Protein AF-A0A924W0Y8-F1 (afdb_monomer_lite)

Sequence (166 aa):
MLTRTVALAACVAAAPLVALAQSALPRPVEAQALQELNAWSVSAMSRNEGALAPDLWSRSDPAFLAAAFDKLPAVYDSAATQALARRVLFTGGEAPRGEAQAAARKRFEAIGRMGAADQLAMLVAGAGSSASDPIIAQYGAQAELARGQRNAACARGRSASVGDPA

pLDDT: mean 84.99, std 18.33, range [35.34, 98.06]

Secondary structure (DSSP, 8-state):
--------------PPP-------PPPP------PPP-TTT--SS-GGGT---TTTTTTS-HHHHHHHHHT--SS-S-HHHHHHHHHHHH---SPPSS--HHHHHHHHHHHHHTT-HHHHHHHHHT-GGGGGSHHHHHHHHHHHHHTT-HHHHHHHHHHS--PPP-

Foldseek 3Di:
DDDDDDDDDDDDDDDDDDPPPPPPPPDDDPPDPPDQQALAQAALADVVRPADDQCPAQPDDLVVLLVVLVPQALDDPDPVVVVVLNNDLRHHHDHHPDDNLSSSLSSLVSCLSVVVLVSLLRSLVRRPPSVQAQSSLQSNLVSCVSVVNNVVSVVSNVSHDPDDDD

Radiu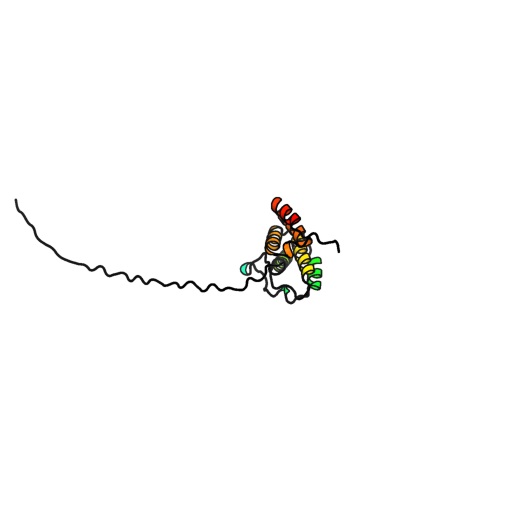s of gyration: 30.04 Å; chains: 1; bounding box: 45×106×67 Å

Structure (mmCIF, N/CA/C/O backbone):
data_AF-A0A924W0Y8-F1
#
_entry.id   AF-A0A924W0Y8-F1
#
loop_
_atom_site.group_PDB
_atom_site.id
_atom_site.type_symbol
_atom_site.label_atom_id
_atom_site.label_alt_id
_atom_site.label_comp_id
_atom_site.label_asym_id
_atom_site.label_entity_id
_atom_site.label_seq_id
_atom_site.pdbx_PDB_ins_code
_atom_site.Cartn_x
_atom_site.Cartn_y
_atom_site.Cartn_z
_atom_site.occupancy
_atom_site.B_iso_or_equiv
_atom_site.auth_seq_id
_atom_site.auth_comp_id
_atom_site.auth_asym_id
_atom_site.auth_atom_id
_atom_site.pdbx_PDB_model_num
ATOM 1 N N . MET A 1 1 ? 12.960 91.807 42.342 1.00 35.34 1 MET A N 1
ATOM 2 C CA . MET A 1 1 ? 14.152 91.837 43.216 1.00 35.34 1 MET A CA 1
ATOM 3 C C . MET A 1 1 ? 14.901 90.519 43.059 1.00 35.34 1 MET A C 1
ATOM 5 O O . MET A 1 1 ? 14.256 89.486 43.126 1.00 35.34 1 MET A O 1
ATOM 9 N N . LEU A 1 2 ? 16.223 90.609 42.861 1.00 38.62 2 LEU A N 1
ATOM 10 C CA . LEU A 1 2 ? 17.260 89.565 42.974 1.00 38.62 2 LEU A CA 1
ATOM 11 C C . LEU A 1 2 ? 17.327 88.443 41.912 1.00 38.62 2 LEU A C 1
ATOM 13 O O . LEU A 1 2 ? 16.633 87.436 41.944 1.00 38.62 2 LEU A O 1
ATOM 17 N N . THR A 1 3 ? 18.290 88.651 41.015 1.00 45.78 3 THR A N 1
ATOM 18 C CA . THR A 1 3 ? 19.027 87.717 40.150 1.00 45.78 3 THR A CA 1
ATOM 19 C C . THR A 1 3 ? 19.664 86.532 40.886 1.00 45.78 3 THR A C 1
ATOM 21 O O . THR A 1 3 ? 20.192 86.732 41.980 1.00 45.78 3 THR A O 1
ATOM 24 N N . ARG A 1 4 ? 19.805 85.375 40.212 1.00 52.00 4 ARG A N 1
ATOM 25 C CA . ARG A 1 4 ? 21.012 84.521 40.311 1.00 52.00 4 ARG A CA 1
ATOM 26 C C . ARG A 1 4 ? 21.111 83.470 39.190 1.00 52.00 4 ARG A C 1
ATOM 28 O O . ARG A 1 4 ? 20.228 82.641 39.015 1.00 52.00 4 ARG A O 1
ATOM 35 N N . THR A 1 5 ? 22.210 83.550 38.448 1.00 59.97 5 THR A N 1
ATOM 36 C CA . THR A 1 5 ? 22.764 82.601 37.464 1.00 59.97 5 THR A CA 1
ATOM 37 C C . THR A 1 5 ? 23.735 81.601 38.128 1.00 59.97 5 THR A C 1
ATOM 39 O O . THR A 1 5 ? 24.089 81.805 39.290 1.00 59.97 5 THR A O 1
ATOM 42 N N . VAL A 1 6 ? 24.256 80.644 37.320 1.00 49.75 6 VAL A N 1
ATOM 43 C CA . VAL A 1 6 ? 25.455 79.760 37.509 1.00 49.75 6 VAL A CA 1
ATOM 44 C C . VAL A 1 6 ? 25.137 78.374 38.122 1.00 49.75 6 VAL A C 1
ATOM 46 O O . VAL A 1 6 ? 24.392 78.331 39.089 1.00 49.75 6 VAL A O 1
ATOM 49 N N . ALA A 1 7 ? 25.625 77.185 37.710 1.00 47.19 7 ALA A N 1
ATOM 50 C CA . ALA A 1 7 ? 26.520 76.592 36.678 1.00 47.19 7 ALA A CA 1
ATOM 51 C C . ALA A 1 7 ? 26.206 75.058 36.639 1.00 47.19 7 ALA A C 1
ATOM 53 O O . ALA A 1 7 ? 25.744 74.532 37.645 1.00 47.19 7 ALA A O 1
ATOM 54 N N . LEU A 1 8 ? 26.224 74.343 35.500 1.00 46.34 8 LEU A N 1
ATOM 55 C CA . LEU A 1 8 ? 27.333 73.566 34.880 1.00 46.34 8 LEU A CA 1
ATOM 56 C C . LEU A 1 8 ? 27.890 72.358 35.688 1.00 46.34 8 LEU A C 1
ATOM 58 O O . LEU A 1 8 ? 28.363 72.559 36.800 1.00 46.34 8 LEU A O 1
ATOM 62 N N . ALA A 1 9 ? 27.911 71.171 35.034 1.00 46.78 9 ALA A N 1
ATOM 63 C CA . ALA A 1 9 ? 28.636 69.889 35.291 1.00 46.78 9 ALA A CA 1
ATOM 64 C C . ALA A 1 9 ? 27.673 68.672 35.384 1.00 46.78 9 ALA A C 1
ATOM 66 O O . ALA A 1 9 ? 26.616 68.796 35.981 1.00 46.78 9 ALA A O 1
ATOM 67 N N . ALA A 1 10 ? 27.915 67.459 34.871 1.00 48.75 10 ALA A N 1
ATOM 68 C CA . ALA A 1 10 ? 29.024 66.843 34.143 1.00 48.75 10 ALA A CA 1
ATOM 69 C C . ALA A 1 10 ? 28.542 65.532 33.466 1.00 48.75 10 ALA A C 1
ATOM 71 O O . ALA A 1 10 ? 27.494 64.982 33.798 1.00 48.75 10 ALA A O 1
ATOM 72 N N . CYS A 1 11 ? 29.352 65.054 32.522 1.00 47.38 11 CYS A N 1
ATOM 73 C CA . CYS A 1 11 ? 29.247 63.825 31.741 1.00 47.38 11 CYS A CA 1
ATOM 74 C C . CYS A 1 11 ? 28.973 62.546 32.555 1.00 47.38 11 CYS A C 1
ATOM 76 O O . CYS A 1 11 ? 29.666 62.275 33.533 1.00 47.38 11 CYS A O 1
ATOM 78 N N . VAL A 1 12 ? 28.097 61.676 32.037 1.00 56.88 12 VAL A N 1
ATOM 79 C CA . VAL A 1 12 ? 28.158 60.226 32.286 1.00 56.88 12 VAL A CA 1
ATOM 80 C C . VAL A 1 12 ? 28.199 59.517 30.936 1.00 56.88 12 VAL A C 1
ATOM 82 O O . VAL A 1 12 ? 27.338 59.706 30.080 1.00 56.88 12 VAL A O 1
ATOM 85 N N . ALA A 1 13 ? 29.275 58.760 30.746 1.00 48.06 13 ALA A N 1
ATOM 86 C CA . ALA A 1 13 ? 29.622 58.023 29.547 1.00 48.06 13 ALA A CA 1
ATOM 87 C C . ALA A 1 13 ? 28.592 56.926 29.234 1.00 48.06 13 ALA A C 1
ATOM 89 O O . ALA A 1 13 ? 28.357 56.034 30.048 1.00 48.06 13 ALA A O 1
ATOM 90 N N . ALA A 1 14 ? 28.020 56.959 28.031 1.00 54.03 14 ALA A N 1
ATOM 91 C CA . ALA A 1 14 ? 27.302 55.824 27.468 1.00 54.03 14 ALA A CA 1
ATOM 92 C C . ALA A 1 14 ? 28.332 54.839 26.894 1.00 54.03 14 ALA A C 1
ATOM 94 O O . ALA A 1 14 ? 28.977 55.113 25.883 1.00 54.03 14 ALA A O 1
ATOM 95 N N . ALA A 1 15 ? 28.523 53.712 27.577 1.00 57.25 15 ALA A N 1
ATOM 96 C CA . ALA A 1 15 ? 29.323 52.601 27.080 1.00 57.25 15 ALA A CA 1
ATOM 97 C C . ALA A 1 15 ? 28.690 52.018 25.797 1.00 57.25 15 ALA A C 1
ATOM 99 O O . ALA A 1 15 ? 27.466 51.858 25.751 1.00 57.25 15 ALA A O 1
ATOM 100 N N . PRO A 1 16 ? 29.474 51.668 24.762 1.00 53.81 16 PRO A N 1
ATOM 101 C CA . PRO A 1 16 ? 28.941 50.965 23.605 1.00 53.81 16 PRO A CA 1
ATOM 102 C C . PRO A 1 16 ? 28.572 49.531 24.001 1.00 53.81 16 PRO A C 1
ATOM 104 O O . PRO A 1 16 ? 29.417 48.742 24.426 1.00 53.81 16 PRO A O 1
ATOM 107 N N . LEU A 1 17 ? 27.288 49.200 23.857 1.00 54.34 17 LEU A N 1
ATOM 108 C CA . LEU A 1 17 ? 26.788 47.833 23.919 1.00 54.34 17 LEU A CA 1
ATOM 109 C C . LEU A 1 17 ? 27.487 46.999 22.840 1.00 54.34 17 LEU A C 1
ATOM 111 O O . LEU A 1 17 ? 27.440 47.309 21.651 1.00 54.34 17 LEU A O 1
ATOM 115 N N . VAL A 1 18 ? 28.144 45.937 23.288 1.00 54.41 18 VAL A N 1
ATOM 116 C CA . VAL A 1 18 ? 28.813 44.939 22.460 1.00 54.41 18 VAL A CA 1
ATOM 117 C C . VAL A 1 18 ? 27.761 44.215 21.612 1.00 54.41 18 VAL A C 1
ATOM 119 O O . VAL A 1 18 ? 27.038 43.352 22.103 1.00 54.41 18 VAL A O 1
ATOM 122 N N . ALA A 1 19 ? 27.674 44.559 20.329 1.00 51.97 19 ALA A N 1
ATOM 123 C CA . ALA A 1 19 ? 26.925 43.793 19.341 1.00 51.97 19 ALA A CA 1
ATOM 124 C C . ALA A 1 19 ? 27.808 42.643 18.829 1.00 51.97 19 ALA A C 1
ATOM 126 O O . ALA A 1 19 ? 28.546 42.788 17.856 1.00 51.97 19 ALA A O 1
ATOM 127 N N . LEU A 1 20 ? 27.752 41.490 19.500 1.00 53.75 20 LEU A N 1
ATOM 128 C CA . LEU A 1 20 ? 28.251 40.234 18.938 1.00 53.75 20 LEU A CA 1
ATOM 129 C C . LEU A 1 20 ? 27.308 39.819 17.804 1.00 53.75 20 LEU A C 1
ATOM 131 O O . LEU A 1 20 ? 26.308 39.139 18.026 1.00 53.75 20 LEU A O 1
ATOM 135 N N . ALA A 1 21 ? 27.619 40.256 16.585 1.00 52.16 21 ALA A N 1
ATOM 136 C CA . ALA A 1 21 ? 27.032 39.705 15.376 1.00 52.16 21 ALA A CA 1
ATOM 137 C C . ALA A 1 21 ? 27.407 38.217 15.307 1.00 52.16 21 ALA A C 1
ATOM 139 O O . ALA A 1 21 ? 28.533 37.852 14.973 1.00 52.16 21 ALA A O 1
ATOM 140 N N . GLN A 1 22 ? 26.473 37.348 15.691 1.00 59.50 22 GLN A N 1
ATOM 141 C CA . GLN A 1 22 ? 26.603 35.915 15.481 1.00 59.50 22 GLN A CA 1
ATOM 142 C C . GLN A 1 22 ? 26.499 35.662 13.978 1.00 59.50 22 GLN A C 1
ATOM 144 O O . GLN A 1 22 ? 25.407 35.633 13.412 1.00 59.50 22 GLN A O 1
ATOM 149 N N . SER A 1 23 ? 27.650 35.510 13.329 1.00 54.88 23 SER A N 1
ATOM 150 C CA . SER A 1 23 ? 27.777 35.014 11.962 1.00 54.88 23 SER A CA 1
ATOM 151 C C . SER A 1 23 ? 27.251 33.579 11.902 1.00 54.88 23 SER A C 1
ATOM 153 O O . SER A 1 23 ? 28.014 32.617 11.975 1.00 54.88 23 SER A O 1
ATOM 155 N N . ALA A 1 24 ? 25.931 33.418 11.815 1.00 61.19 24 ALA A N 1
ATOM 156 C CA . ALA A 1 24 ? 25.300 32.153 11.488 1.00 61.19 24 ALA A CA 1
ATOM 157 C C . ALA A 1 24 ? 25.629 31.845 10.023 1.00 61.19 24 ALA A C 1
ATOM 159 O O . ALA A 1 24 ? 24.897 32.228 9.112 1.00 61.19 24 ALA A O 1
ATOM 160 N N . LEU A 1 25 ? 26.780 31.207 9.796 1.00 62.41 25 LEU A N 1
ATOM 161 C CA . LEU A 1 25 ? 27.107 30.634 8.498 1.00 62.41 25 LEU A CA 1
ATOM 162 C C . LEU A 1 25 ? 25.928 29.740 8.076 1.00 62.41 25 LEU A C 1
ATOM 164 O O . LEU A 1 25 ? 25.467 28.936 8.898 1.00 62.41 25 LEU A O 1
ATOM 168 N N . PRO A 1 26 ? 25.397 29.889 6.848 1.00 63.47 26 PRO A N 1
ATOM 169 C CA . PRO A 1 26 ? 24.319 29.038 6.376 1.00 63.47 26 PRO A CA 1
ATOM 170 C C . PRO A 1 26 ? 24.771 27.586 6.505 1.00 63.47 26 PRO A C 1
ATOM 172 O O . PRO A 1 26 ? 25.851 27.218 6.037 1.00 63.47 26 PRO A O 1
ATOM 175 N N . ARG A 1 27 ? 23.969 26.777 7.208 1.00 68.06 27 ARG A N 1
ATOM 176 C CA . ARG A 1 27 ? 24.237 25.344 7.338 1.00 68.06 27 ARG A CA 1
ATOM 177 C C . ARG A 1 27 ? 24.398 24.772 5.925 1.00 68.06 27 ARG A C 1
ATOM 179 O O . ARG A 1 27 ? 23.588 25.126 5.062 1.00 68.06 27 ARG A O 1
ATOM 186 N N . PRO A 1 28 ? 25.421 23.940 5.672 1.00 64.31 28 PRO A N 1
ATOM 187 C CA . PRO A 1 28 ? 25.602 23.332 4.365 1.00 64.31 28 PRO A CA 1
ATOM 188 C C . PRO A 1 28 ? 24.316 22.598 3.981 1.00 64.31 28 PRO A C 1
ATOM 190 O O . PRO A 1 28 ? 23.765 21.835 4.775 1.00 64.31 28 PRO A O 1
ATOM 193 N N . VAL A 1 29 ? 23.807 22.884 2.784 1.00 65.50 29 VAL A N 1
ATOM 194 C CA . VAL A 1 29 ? 22.685 22.144 2.209 1.00 65.50 29 VAL A CA 1
ATOM 195 C C . VAL A 1 29 ? 23.217 20.755 1.879 1.00 65.50 29 VAL A C 1
ATOM 197 O O . VAL A 1 29 ? 23.995 20.599 0.938 1.00 65.50 29 VAL A O 1
ATOM 200 N N . GLU A 1 30 ? 22.848 19.754 2.678 1.00 53.16 30 GLU A N 1
ATOM 201 C CA . GLU A 1 30 ? 23.112 18.361 2.333 1.00 53.16 30 GLU A CA 1
ATOM 202 C C . GLU A 1 30 ? 22.270 18.001 1.108 1.00 53.16 30 GLU A C 1
ATOM 204 O O . GLU A 1 30 ? 21.047 17.882 1.170 1.00 53.16 30 GLU A O 1
ATOM 209 N N . ALA A 1 31 ? 22.933 17.865 -0.037 1.00 57.12 31 ALA A N 1
ATOM 210 C CA . ALA A 1 31 ? 22.334 17.298 -1.229 1.00 57.12 31 ALA A CA 1
ATOM 211 C C . ALA A 1 31 ? 22.366 15.767 -1.102 1.00 57.12 31 ALA A C 1
ATOM 213 O O . ALA A 1 31 ? 23.248 15.110 -1.653 1.00 57.12 31 ALA A O 1
ATOM 214 N N . GLN A 1 32 ? 21.422 15.181 -0.358 1.00 52.38 32 GLN A N 1
ATOM 215 C CA . GLN A 1 32 ? 21.110 13.767 -0.569 1.00 52.38 32 GLN A CA 1
ATOM 216 C C . GLN A 1 32 ? 20.510 13.619 -1.970 1.00 52.38 32 GLN A C 1
ATOM 218 O O . GLN A 1 32 ? 19.606 14.365 -2.352 1.00 52.38 32 GLN A O 1
ATOM 223 N N . ALA A 1 33 ? 21.013 12.649 -2.736 1.00 56.06 33 ALA A N 1
ATOM 224 C CA . ALA A 1 33 ? 20.398 12.259 -3.996 1.00 56.06 33 ALA A CA 1
ATOM 225 C C . ALA A 1 33 ? 18.911 11.966 -3.743 1.00 56.06 33 ALA A C 1
ATOM 227 O O . ALA A 1 33 ? 18.585 11.150 -2.878 1.00 56.06 33 ALA A O 1
ATOM 228 N N . LEU A 1 34 ? 18.015 12.661 -4.455 1.00 60.28 34 LEU A N 1
ATOM 229 C CA . LEU A 1 34 ? 16.584 12.386 -4.369 1.00 60.28 34 LEU A CA 1
ATOM 230 C C . LEU A 1 34 ? 16.367 10.938 -4.801 1.00 60.28 34 LEU A C 1
ATOM 232 O O . LEU A 1 34 ? 16.557 10.595 -5.967 1.00 60.28 34 LEU A O 1
ATOM 236 N N . GLN A 1 35 ? 15.989 10.091 -3.850 1.00 65.38 35 GLN A N 1
ATOM 237 C CA . GLN A 1 35 ? 15.595 8.732 -4.156 1.00 65.38 35 GLN A CA 1
ATOM 238 C C . GLN A 1 35 ? 14.353 8.787 -5.043 1.00 65.38 35 GLN A C 1
ATOM 240 O O . GLN A 1 35 ? 13.398 9.503 -4.735 1.00 65.38 35 GLN A O 1
ATOM 245 N N . GLU A 1 36 ? 14.394 8.073 -6.165 1.00 73.56 36 GLU A N 1
ATOM 246 C CA . GLU A 1 36 ? 13.312 8.107 -7.138 1.00 73.56 36 GLU A CA 1
ATOM 247 C C . GLU A 1 36 ? 11.999 7.668 -6.475 1.00 73.56 36 GLU A C 1
ATOM 249 O O . GLU A 1 36 ? 11.898 6.606 -5.844 1.00 73.56 36 GLU A O 1
ATOM 254 N N . LEU A 1 37 ? 10.992 8.532 -6.582 1.00 87.19 37 LEU A N 1
ATOM 255 C CA . LEU A 1 37 ? 9.649 8.262 -6.096 1.00 87.19 37 LEU A CA 1
ATOM 256 C C . LEU A 1 37 ? 8.996 7.215 -7.003 1.00 87.19 37 LEU A C 1
ATOM 258 O O . LEU A 1 37 ? 8.836 7.430 -8.202 1.00 87.19 37 LEU A O 1
ATOM 262 N N . ASN A 1 38 ? 8.637 6.075 -6.423 1.00 91.69 38 ASN A N 1
ATOM 263 C CA . ASN A 1 38 ? 8.020 4.945 -7.104 1.00 91.69 38 ASN A CA 1
ATOM 264 C C . ASN A 1 38 ? 7.003 4.256 -6.181 1.00 91.69 38 ASN A C 1
ATOM 266 O O . ASN A 1 38 ? 6.857 4.617 -5.011 1.00 91.69 38 ASN A O 1
ATOM 270 N N . ALA A 1 39 ? 6.315 3.233 -6.692 1.00 94.75 39 ALA A N 1
ATOM 271 C CA . ALA A 1 39 ? 5.293 2.485 -5.955 1.00 94.75 39 ALA A CA 1
ATOM 272 C C . ALA A 1 39 ? 5.765 1.822 -4.640 1.00 94.75 39 ALA A C 1
ATOM 274 O O . ALA A 1 39 ? 4.928 1.414 -3.833 1.00 94.75 39 ALA A O 1
ATOM 275 N N . TRP A 1 40 ? 7.072 1.704 -4.397 1.00 96.06 40 TRP A N 1
ATOM 276 C CA . TRP A 1 40 ? 7.645 1.161 -3.162 1.00 96.06 40 TRP A CA 1
ATOM 277 C C . TRP A 1 40 ? 8.199 2.238 -2.243 1.00 96.06 40 TRP A C 1
ATOM 279 O O . TRP A 1 40 ? 7.941 2.175 -1.043 1.00 96.06 40 TRP A O 1
ATOM 289 N N . SER A 1 41 ? 8.903 3.234 -2.786 1.00 93.94 41 SER A N 1
ATOM 290 C CA . SER A 1 41 ? 9.523 4.296 -1.986 1.00 93.94 41 SER A CA 1
ATOM 291 C C . SER A 1 41 ? 8.500 5.259 -1.382 1.00 93.94 41 SER A C 1
ATOM 293 O O . SER A 1 41 ? 8.758 5.833 -0.322 1.00 93.94 41 SER A O 1
ATOM 295 N N . VAL A 1 42 ? 7.313 5.391 -1.987 1.00 94.81 42 VAL A N 1
ATOM 296 C CA . VAL A 1 42 ? 6.240 6.223 -1.437 1.00 94.81 42 VAL A CA 1
ATOM 297 C C . VAL A 1 42 ? 5.676 5.650 -0.127 1.00 94.81 42 VAL A C 1
ATOM 299 O O . VAL A 1 42 ? 5.398 4.452 0.007 1.00 94.81 42 VAL A O 1
ATOM 302 N N . SER A 1 43 ? 5.483 6.538 0.848 1.00 95.06 43 SER A N 1
ATOM 303 C CA . SER A 1 43 ? 4.929 6.228 2.165 1.00 95.06 43 SER A CA 1
ATOM 304 C C . SER A 1 43 ? 3.728 7.125 2.451 1.00 95.06 43 SER A C 1
ATOM 306 O O . SER A 1 43 ? 3.792 8.331 2.225 1.00 95.06 43 SER A O 1
ATOM 308 N N . ALA A 1 44 ? 2.650 6.552 2.984 1.00 95.69 44 ALA A N 1
ATOM 309 C CA . ALA A 1 44 ? 1.494 7.302 3.496 1.00 95.69 44 ALA A CA 1
ATOM 310 C C . ALA A 1 44 ? 1.556 7.483 5.021 1.00 95.69 44 ALA A C 1
ATOM 312 O O . ALA A 1 44 ? 0.567 7.860 5.646 1.00 95.69 44 ALA A O 1
ATOM 313 N N . MET A 1 45 ? 2.705 7.156 5.612 1.00 94.69 45 MET A N 1
ATOM 314 C CA . MET A 1 45 ? 2.979 7.237 7.038 1.00 94.69 45 MET A CA 1
ATOM 315 C C . MET A 1 45 ? 4.439 7.639 7.251 1.00 94.69 45 MET A C 1
ATOM 317 O O . MET A 1 45 ? 5.335 7.135 6.565 1.00 94.69 45 MET A O 1
ATOM 321 N N . SER A 1 46 ? 4.706 8.516 8.208 1.00 92.00 46 SER A N 1
ATOM 322 C CA . SER A 1 46 ? 6.068 8.886 8.598 1.00 92.00 46 SER A CA 1
ATOM 323 C C . SER A 1 46 ? 6.624 7.978 9.704 1.00 92.00 46 SER A C 1
ATOM 325 O O . SER A 1 46 ? 5.924 7.178 10.328 1.00 92.00 46 SER A O 1
ATOM 327 N N . ARG A 1 47 ? 7.934 8.067 9.974 1.00 89.62 47 ARG A N 1
ATOM 328 C CA . ARG A 1 47 ? 8.596 7.205 10.976 1.00 89.62 47 ARG A CA 1
ATOM 329 C C . ARG A 1 47 ? 8.094 7.451 12.402 1.00 89.62 47 ARG A C 1
ATOM 331 O O . ARG A 1 47 ? 7.979 6.498 13.165 1.00 89.62 47 ARG A O 1
ATOM 338 N N . ASN A 1 48 ? 7.751 8.692 12.745 1.00 92.56 48 ASN A N 1
ATOM 339 C CA . ASN A 1 48 ? 7.125 9.048 14.027 1.00 92.56 48 ASN A CA 1
ATOM 340 C C . ASN A 1 48 ? 5.675 8.541 14.155 1.00 92.56 48 ASN A C 1
ATOM 342 O O . ASN A 1 48 ? 5.211 8.340 15.269 1.00 92.56 48 ASN A O 1
ATOM 346 N N . GLU A 1 49 ? 4.985 8.287 13.042 1.00 92.00 49 GLU A N 1
ATOM 347 C CA . GLU A 1 49 ? 3.643 7.685 13.013 1.00 92.00 49 GLU A CA 1
ATOM 348 C C . GLU A 1 49 ? 3.685 6.148 13.026 1.00 92.00 49 GLU A C 1
ATOM 350 O O . GLU A 1 49 ? 2.652 5.487 13.117 1.00 92.00 49 GLU A O 1
ATOM 355 N N . GLY A 1 50 ? 4.888 5.568 12.970 1.00 94.00 50 GLY A N 1
ATOM 356 C CA . GLY A 1 50 ? 5.109 4.133 13.068 1.00 94.00 50 GLY A CA 1
ATOM 357 C C . GLY A 1 50 ? 5.534 3.456 11.771 1.00 94.00 50 GLY A C 1
ATOM 358 O O . GLY A 1 50 ? 5.610 2.229 11.770 1.00 94.00 50 GLY A O 1
ATOM 359 N N . ALA A 1 51 ? 5.865 4.175 10.695 1.00 95.50 51 ALA A N 1
ATOM 360 C CA . ALA A 1 51 ? 6.385 3.523 9.491 1.00 95.50 51 ALA A CA 1
ATOM 361 C C . ALA A 1 51 ? 7.591 2.614 9.819 1.00 95.50 51 ALA A C 1
ATOM 363 O O . ALA A 1 51 ? 8.442 2.939 10.662 1.00 95.50 51 ALA A O 1
ATOM 364 N N . LEU A 1 52 ? 7.612 1.433 9.198 1.00 95.94 52 LEU A N 1
ATOM 365 C CA . LEU A 1 52 ? 8.619 0.399 9.443 1.00 95.94 52 LEU A CA 1
ATOM 366 C C . LEU A 1 52 ? 9.979 0.795 8.837 1.00 95.94 52 LEU A C 1
ATOM 368 O O . LEU A 1 52 ? 10.162 1.894 8.311 1.00 95.94 52 LEU A O 1
ATOM 372 N N . ALA A 1 53 ? 10.976 -0.073 9.002 1.00 94.25 53 ALA A N 1
ATOM 373 C CA . ALA A 1 53 ? 12.319 0.171 8.489 1.00 94.25 53 ALA A CA 1
ATOM 374 C C . ALA A 1 53 ? 12.321 0.278 6.946 1.00 94.25 53 ALA A C 1
ATOM 376 O O . ALA A 1 53 ? 11.528 -0.399 6.291 1.00 94.25 53 ALA A O 1
ATOM 377 N N . PRO A 1 54 ? 13.201 1.108 6.354 1.00 91.25 54 PRO A N 1
ATOM 378 C CA . PRO A 1 54 ? 13.217 1.344 4.909 1.00 91.25 54 PRO A CA 1
ATOM 379 C C . PRO A 1 54 ? 13.632 0.106 4.103 1.00 91.25 54 PRO A C 1
ATOM 381 O O . PRO A 1 54 ? 13.339 0.037 2.916 1.00 91.25 54 PRO A O 1
ATOM 384 N N . ASP A 1 55 ? 14.274 -0.880 4.733 1.00 93.56 55 ASP A N 1
ATOM 385 C CA . ASP A 1 55 ? 14.680 -2.152 4.129 1.00 93.56 55 ASP A CA 1
ATOM 386 C C . ASP A 1 55 ? 13.628 -3.268 4.284 1.00 93.56 55 ASP A C 1
ATOM 388 O O . ASP A 1 55 ? 13.915 -4.432 4.003 1.00 93.56 55 ASP A O 1
ATOM 392 N N . LEU A 1 56 ? 12.402 -2.928 4.712 1.00 94.06 56 LEU A N 1
ATOM 393 C CA . LEU A 1 56 ? 11.288 -3.873 4.864 1.00 94.06 56 LEU A CA 1
ATOM 394 C C . LEU A 1 56 ? 11.062 -4.706 3.594 1.00 94.06 56 LEU A C 1
ATOM 396 O O . LEU A 1 56 ? 10.914 -5.927 3.665 1.00 94.06 56 LEU A O 1
ATOM 400 N N . TRP A 1 57 ? 11.013 -4.047 2.435 1.00 95.56 57 TRP A N 1
ATOM 401 C CA . TRP A 1 57 ? 10.641 -4.704 1.184 1.00 95.56 57 TRP A CA 1
ATOM 402 C C . TRP A 1 57 ? 11.842 -5.304 0.449 1.00 95.56 57 TRP A C 1
ATOM 404 O O . TRP A 1 57 ? 11.697 -6.357 -0.168 1.00 95.56 57 TRP A O 1
ATOM 414 N N . SER A 1 58 ? 13.039 -4.716 0.567 1.00 94.75 58 SER A N 1
ATOM 415 C CA . SER A 1 58 ? 14.219 -5.111 -0.222 1.00 94.75 58 SER A CA 1
ATOM 416 C C . SER A 1 58 ? 14.781 -6.499 0.094 1.00 94.75 58 SER A C 1
ATOM 418 O O . SER A 1 58 ? 15.565 -7.053 -0.682 1.00 94.75 58 SER A O 1
ATOM 420 N N . ARG A 1 59 ? 14.351 -7.109 1.203 1.00 90.12 59 ARG A N 1
ATOM 421 C CA . ARG A 1 59 ? 14.701 -8.489 1.582 1.00 90.12 59 ARG A CA 1
ATOM 422 C C . ARG A 1 59 ? 13.619 -9.521 1.258 1.00 90.12 59 ARG A C 1
ATOM 424 O O . ARG A 1 59 ? 13.759 -10.675 1.651 1.00 90.12 59 ARG A O 1
ATOM 431 N N . SER A 1 60 ? 12.553 -9.114 0.579 1.00 94.12 60 SER A N 1
ATOM 432 C CA . SER A 1 60 ? 11.420 -9.979 0.255 1.00 94.12 60 SER A CA 1
ATOM 433 C C . SER A 1 60 ? 11.438 -10.407 -1.210 1.00 94.12 60 SER A C 1
ATOM 435 O O . SER A 1 60 ? 11.894 -9.666 -2.079 1.00 94.12 60 SER A O 1
ATOM 437 N N . ASP A 1 61 ? 10.899 -11.595 -1.479 1.00 95.75 61 ASP A N 1
ATOM 438 C CA . ASP A 1 61 ? 10.631 -12.065 -2.837 1.00 95.75 61 ASP A CA 1
ATOM 439 C C . ASP A 1 61 ? 9.361 -11.386 -3.402 1.00 95.75 61 ASP A C 1
ATOM 441 O O . ASP A 1 61 ? 8.314 -11.414 -2.740 1.00 95.75 61 ASP A O 1
ATOM 445 N N . PRO A 1 62 ? 9.407 -10.779 -4.605 1.00 97.06 62 PRO A N 1
ATOM 446 C CA . PRO A 1 62 ? 8.242 -10.127 -5.196 1.00 97.06 62 PRO A CA 1
ATOM 447 C C . PRO A 1 62 ? 7.039 -11.057 -5.398 1.00 97.06 62 PRO A C 1
ATOM 449 O O . PRO A 1 62 ? 5.905 -10.648 -5.143 1.00 97.06 62 PRO A O 1
ATOM 452 N N . ALA A 1 63 ? 7.247 -12.305 -5.830 1.00 96.88 63 ALA A N 1
ATOM 453 C CA . ALA A 1 63 ? 6.141 -13.226 -6.090 1.00 96.88 63 ALA A CA 1
ATOM 454 C C . ALA A 1 63 ? 5.424 -13.614 -4.787 1.00 96.88 63 ALA A C 1
ATOM 456 O O . ALA A 1 63 ? 4.191 -13.615 -4.726 1.00 96.88 63 ALA A O 1
ATOM 457 N N . PHE A 1 64 ? 6.188 -13.847 -3.719 1.00 96.75 64 PHE A N 1
ATOM 458 C CA . PHE A 1 64 ? 5.650 -14.052 -2.380 1.00 96.75 64 PHE A CA 1
ATOM 459 C C . PHE A 1 64 ? 4.852 -12.841 -1.887 1.00 96.75 64 PHE A C 1
ATOM 461 O O . PHE A 1 64 ? 3.742 -13.011 -1.383 1.00 96.75 64 PHE A O 1
ATOM 468 N N . LEU A 1 65 ? 5.370 -11.618 -2.058 1.00 97.56 65 LEU A N 1
ATOM 469 C CA . LEU A 1 65 ? 4.649 -10.403 -1.662 1.00 97.56 65 LEU A CA 1
ATOM 470 C C . LEU A 1 65 ? 3.323 -10.253 -2.410 1.00 97.56 65 LEU A C 1
ATOM 472 O O . LEU A 1 65 ? 2.305 -9.968 -1.783 1.00 97.56 65 LEU A O 1
ATOM 476 N N . ALA A 1 66 ? 3.313 -10.482 -3.725 1.00 97.69 66 ALA A N 1
ATOM 477 C CA . ALA A 1 66 ? 2.089 -10.440 -4.520 1.00 97.69 66 ALA A CA 1
ATOM 478 C C . ALA A 1 66 ? 1.039 -11.431 -3.984 1.00 97.69 66 ALA A C 1
ATOM 480 O O . ALA A 1 66 ? -0.100 -11.041 -3.720 1.00 97.69 66 ALA A O 1
ATOM 481 N N . ALA A 1 67 ? 1.447 -12.681 -3.735 1.00 97.75 67 ALA A N 1
ATOM 482 C CA . ALA A 1 67 ? 0.574 -13.708 -3.173 1.00 97.75 67 ALA A CA 1
ATOM 483 C C . ALA A 1 67 ? 0.082 -13.354 -1.759 1.00 97.75 67 ALA A C 1
ATOM 485 O O . ALA A 1 67 ? -1.086 -13.571 -1.435 1.00 97.75 67 ALA A O 1
ATOM 486 N N . ALA A 1 68 ? 0.947 -12.787 -0.915 1.00 97.06 68 ALA A N 1
ATOM 487 C CA . ALA A 1 68 ? 0.591 -12.368 0.436 1.00 97.06 68 ALA A CA 1
ATOM 488 C C . ALA A 1 68 ? -0.438 -11.229 0.422 1.00 97.06 68 ALA A C 1
ATOM 490 O O . ALA A 1 68 ? -1.440 -11.299 1.136 1.00 97.06 68 ALA A O 1
ATOM 491 N N . PHE A 1 69 ? -0.236 -10.210 -0.417 1.00 97.62 69 PHE A N 1
ATOM 492 C CA . PHE A 1 69 ? -1.176 -9.099 -0.567 1.00 97.62 69 PHE A CA 1
ATOM 493 C C . PHE A 1 69 ? -2.532 -9.555 -1.109 1.00 97.62 69 PHE A C 1
ATOM 495 O O . PHE A 1 69 ? -3.564 -9.079 -0.637 1.00 97.62 69 PHE A O 1
ATOM 502 N N . ASP A 1 70 ? -2.561 -10.535 -2.013 1.00 96.62 70 ASP A N 1
ATOM 503 C CA . ASP A 1 70 ? -3.815 -11.116 -2.497 1.00 96.62 70 ASP A CA 1
ATOM 504 C C . ASP A 1 70 ? -4.647 -11.764 -1.389 1.00 96.62 70 ASP A C 1
ATOM 506 O O . ASP A 1 70 ? -5.876 -11.701 -1.435 1.00 96.62 70 ASP A O 1
ATOM 510 N N . LYS A 1 71 ? -4.001 -12.329 -0.366 1.00 96.56 71 LYS A N 1
ATOM 511 C CA . LYS A 1 71 ? -4.675 -12.962 0.777 1.00 96.56 71 LYS A CA 1
ATOM 512 C C . LYS A 1 71 ? -5.124 -11.981 1.857 1.00 96.56 71 LYS A C 1
ATOM 514 O O . LYS A 1 71 ? -5.831 -12.399 2.773 1.00 96.56 71 LYS A O 1
ATOM 519 N N . LEU A 1 72 ? -4.746 -10.703 1.777 1.00 96.81 72 LEU A N 1
ATOM 520 C CA . LEU A 1 72 ? -5.191 -9.714 2.754 1.00 96.81 72 LEU A CA 1
ATOM 521 C C . LEU A 1 72 ? -6.695 -9.444 2.600 1.00 96.81 72 LEU A C 1
ATOM 523 O O . LEU A 1 72 ? -7.147 -9.135 1.487 1.00 96.81 72 LEU A O 1
ATOM 527 N N . PRO A 1 73 ? -7.471 -9.537 3.696 1.00 96.12 73 PRO A N 1
ATOM 528 C CA . PRO A 1 73 ? -8.901 -9.294 3.648 1.00 96.12 73 PRO A CA 1
ATOM 529 C C . PRO A 1 73 ? -9.197 -7.800 3.472 1.00 96.12 73 PRO A C 1
ATOM 531 O O . PRO A 1 73 ? -8.411 -6.936 3.857 1.00 96.12 73 PRO A O 1
ATOM 534 N N . ALA A 1 74 ? -10.367 -7.493 2.913 1.00 95.38 74 ALA A N 1
ATOM 535 C CA . ALA A 1 74 ? -10.867 -6.120 2.827 1.00 95.38 74 ALA A CA 1
ATOM 536 C C . ALA A 1 74 ? -11.314 -5.580 4.199 1.00 95.38 74 ALA A C 1
ATOM 538 O O . ALA A 1 74 ? -11.150 -4.398 4.493 1.00 95.38 74 ALA A O 1
ATOM 539 N N . VAL A 1 75 ? -11.860 -6.459 5.046 1.00 95.94 75 VAL A N 1
ATOM 540 C CA . VAL A 1 75 ? -12.365 -6.150 6.388 1.00 95.94 75 VAL A CA 1
ATOM 541 C C . VAL A 1 75 ? -11.655 -7.049 7.393 1.00 95.94 75 VAL A C 1
ATOM 543 O O . VAL A 1 75 ? -11.494 -8.243 7.155 1.00 95.94 75 VAL A O 1
ATOM 546 N N . TYR A 1 76 ? -11.214 -6.468 8.504 1.00 95.56 76 TYR A N 1
ATOM 547 C CA . TYR A 1 76 ? -10.493 -7.170 9.559 1.00 95.56 76 TYR A CA 1
ATOM 548 C C . TYR A 1 76 ? -11.363 -7.259 10.810 1.00 95.56 76 TYR A C 1
ATOM 550 O O . TYR A 1 76 ? -11.863 -6.238 11.275 1.00 95.56 76 TYR A O 1
ATOM 558 N N . ASP A 1 77 ? -11.459 -8.449 11.401 1.00 95.81 77 ASP A N 1
ATOM 559 C CA . ASP A 1 77 ? -12.220 -8.660 12.643 1.00 95.81 77 ASP A CA 1
ATOM 560 C C . ASP A 1 77 ? -11.490 -8.124 13.886 1.00 95.81 77 ASP A C 1
ATOM 562 O O . ASP A 1 77 ? -12.094 -7.849 14.920 1.00 95.81 77 ASP A O 1
ATOM 566 N N . SER A 1 78 ? -10.167 -7.965 13.791 1.00 97.12 78 SER A N 1
ATOM 567 C CA . SER A 1 78 ? -9.309 -7.470 14.868 1.00 97.12 78 SER A CA 1
ATOM 568 C C . SER A 1 78 ? -8.735 -6.101 14.522 1.00 97.12 78 SER A C 1
ATOM 570 O O . SER A 1 78 ? -7.997 -5.951 13.543 1.00 97.12 78 SER A O 1
ATOM 572 N N . ALA A 1 79 ? -8.991 -5.117 15.388 1.00 96.19 79 ALA A N 1
ATOM 573 C CA . ALA A 1 79 ? -8.428 -3.773 15.271 1.00 96.19 79 ALA A CA 1
ATOM 574 C C . ALA A 1 79 ? -6.888 -3.779 15.304 1.00 96.19 79 ALA A C 1
ATOM 576 O O . ALA A 1 79 ? -6.247 -3.013 14.586 1.00 96.19 79 ALA A O 1
ATOM 577 N N . ALA A 1 80 ? -6.280 -4.678 16.087 1.00 97.00 80 ALA A N 1
ATOM 578 C CA . ALA A 1 80 ? -4.826 -4.821 16.142 1.00 97.00 80 ALA A CA 1
ATOM 579 C C . ALA A 1 80 ? -4.261 -5.346 14.812 1.00 97.00 80 ALA A C 1
ATOM 581 O O . ALA A 1 80 ? -3.257 -4.833 14.314 1.00 97.00 80 ALA A O 1
ATOM 582 N N . THR A 1 81 ? -4.935 -6.321 14.195 1.00 96.75 81 THR A N 1
ATOM 583 C CA . THR A 1 81 ? -4.536 -6.858 12.888 1.00 96.75 81 THR A CA 1
ATOM 584 C C . THR A 1 81 ? -4.707 -5.813 11.790 1.00 96.75 81 THR A C 1
ATOM 586 O O . THR A 1 81 ? -3.816 -5.652 10.958 1.00 96.75 81 THR A O 1
ATOM 589 N N . GLN A 1 82 ? -5.799 -5.042 11.818 1.00 96.56 82 GLN A N 1
ATOM 590 C CA . GLN A 1 82 ? -6.003 -3.930 10.891 1.00 96.56 82 GLN A CA 1
ATOM 591 C C . GLN A 1 82 ? -4.909 -2.864 11.038 1.00 96.56 82 GLN A C 1
ATOM 593 O O . GLN A 1 82 ? -4.371 -2.383 10.040 1.00 96.56 82 GLN A O 1
ATOM 598 N N . ALA A 1 83 ? -4.553 -2.500 12.273 1.00 96.06 83 ALA A N 1
ATOM 599 C CA . ALA A 1 83 ? -3.493 -1.535 12.540 1.00 96.06 83 ALA A CA 1
ATOM 600 C C . ALA A 1 83 ? -2.139 -2.022 12.002 1.00 96.06 83 ALA A C 1
ATOM 602 O O . ALA A 1 83 ? -1.419 -1.250 11.367 1.00 96.06 83 ALA A O 1
ATOM 603 N N . LEU A 1 84 ? -1.819 -3.307 12.185 1.00 96.25 84 LEU A N 1
ATOM 604 C CA . LEU A 1 84 ? -0.611 -3.912 11.628 1.00 96.25 84 LEU A CA 1
ATOM 605 C C . LEU A 1 84 ? -0.626 -3.908 10.094 1.00 96.25 84 LEU A C 1
ATOM 607 O O . LEU A 1 84 ? 0.353 -3.485 9.483 1.00 96.25 84 LEU A O 1
ATOM 611 N N . ALA A 1 85 ? -1.733 -4.323 9.473 1.00 96.94 85 ALA A N 1
ATOM 612 C CA . ALA A 1 85 ? -1.871 -4.336 8.019 1.00 96.94 85 ALA A CA 1
ATOM 613 C C . ALA A 1 85 ? -1.684 -2.936 7.422 1.00 96.94 85 ALA A C 1
ATOM 615 O O . ALA A 1 85 ? -0.908 -2.764 6.485 1.00 96.94 85 ALA A O 1
ATOM 616 N N .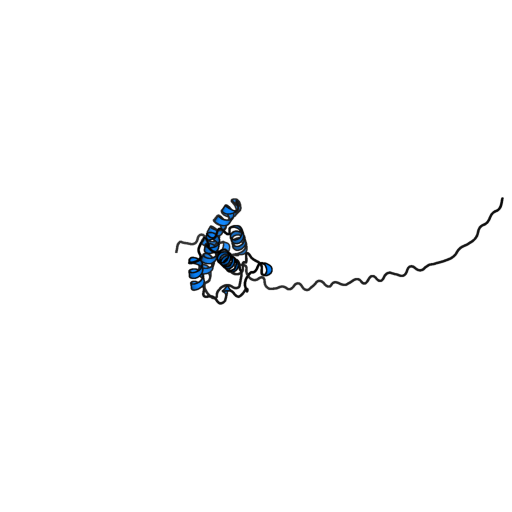 ARG A 1 86 ? -2.312 -1.916 8.019 1.00 96.62 86 ARG A N 1
ATOM 617 C CA . ARG A 1 86 ? -2.135 -0.510 7.628 1.00 96.62 86 ARG A CA 1
ATOM 618 C C . ARG A 1 86 ? -0.689 -0.054 7.787 1.00 96.62 86 ARG A C 1
ATOM 620 O O . ARG A 1 86 ? -0.137 0.541 6.869 1.00 96.62 86 ARG A O 1
ATOM 627 N N . ARG A 1 87 ? -0.058 -0.355 8.924 1.00 96.94 87 ARG A N 1
ATOM 628 C CA . ARG A 1 87 ? 1.338 0.010 9.197 1.00 96.94 87 ARG A CA 1
ATOM 629 C C . ARG A 1 87 ? 2.292 -0.584 8.159 1.00 96.94 87 ARG A C 1
ATOM 631 O O . ARG A 1 87 ? 3.167 0.120 7.666 1.00 96.94 87 ARG A O 1
ATOM 638 N N . VAL A 1 88 ? 2.101 -1.854 7.807 1.00 96.94 88 VAL A N 1
ATOM 639 C CA . VAL A 1 88 ? 2.885 -2.536 6.772 1.00 96.94 88 VAL A CA 1
ATOM 640 C C . VAL A 1 88 ? 2.606 -1.919 5.404 1.00 96.94 88 VAL A C 1
ATOM 642 O O . VAL A 1 88 ? 3.518 -1.391 4.779 1.00 96.94 88 VAL A O 1
ATOM 645 N N . LEU A 1 89 ? 1.349 -1.907 4.958 1.00 97.19 89 LEU A N 1
ATOM 646 C CA . LEU A 1 89 ? 0.981 -1.479 3.608 1.00 97.19 89 LEU A CA 1
ATOM 647 C C . LEU A 1 89 ? 1.290 -0.005 3.328 1.00 97.19 89 LEU A C 1
ATOM 649 O O . LEU A 1 89 ? 1.604 0.338 2.189 1.00 97.19 89 LEU A O 1
ATOM 653 N N . PHE A 1 90 ? 1.232 0.869 4.333 1.00 97.31 90 PHE A N 1
ATOM 654 C CA . PHE A 1 90 ? 1.485 2.304 4.164 1.00 97.31 90 PHE A CA 1
ATOM 655 C C . PHE A 1 90 ? 2.951 2.695 4.332 1.00 97.31 90 PHE A C 1
ATOM 657 O O . PHE A 1 90 ? 3.284 3.841 4.043 1.00 97.31 90 PHE A O 1
ATOM 664 N N . THR A 1 91 ? 3.819 1.765 4.743 1.00 96.44 91 THR A N 1
ATOM 665 C CA . THR A 1 91 ? 5.259 2.017 4.840 1.00 96.44 91 THR A CA 1
ATOM 666 C C . THR A 1 91 ? 5.908 1.997 3.459 1.00 96.44 91 THR A C 1
ATOM 668 O O . THR A 1 91 ? 5.859 0.991 2.751 1.00 96.44 91 THR A O 1
ATOM 671 N N . GLY A 1 92 ? 6.561 3.097 3.092 1.00 95.56 92 GLY A N 1
ATOM 672 C CA . GLY A 1 92 ? 7.490 3.139 1.964 1.00 95.56 92 GLY A CA 1
ATOM 673 C C . GLY A 1 92 ? 8.865 2.559 2.306 1.00 95.56 92 GLY A C 1
ATOM 674 O O . GLY A 1 92 ? 9.264 2.514 3.469 1.00 95.56 92 GLY A O 1
ATOM 675 N N . GLY A 1 93 ? 9.603 2.121 1.292 1.00 94.56 93 GLY A N 1
ATOM 676 C CA . GLY A 1 93 ? 10.956 1.596 1.451 1.00 94.56 93 GLY A CA 1
ATOM 677 C C . GLY A 1 93 ? 11.639 1.290 0.124 1.00 94.56 93 GLY A C 1
ATOM 678 O O . GLY A 1 93 ? 11.101 1.548 -0.952 1.00 94.56 93 GLY A O 1
ATOM 679 N N . GLU A 1 94 ? 12.839 0.731 0.208 1.00 94.56 94 GLU A N 1
ATOM 680 C CA . GLU A 1 94 ? 13.566 0.209 -0.945 1.00 94.56 94 GLU A CA 1
ATOM 681 C C . GLU A 1 94 ? 12.793 -0.968 -1.549 1.00 94.56 94 GLU A C 1
ATOM 683 O O . GLU A 1 94 ? 12.364 -1.858 -0.818 1.00 94.56 94 GLU A O 1
ATOM 688 N N . ALA A 1 95 ? 12.602 -0.967 -2.869 1.00 94.75 95 ALA A N 1
ATOM 689 C CA . ALA A 1 95 ? 11.815 -1.986 -3.554 1.00 94.75 95 ALA A CA 1
ATOM 690 C C . ALA A 1 95 ? 12.381 -3.410 -3.346 1.00 94.75 95 ALA A C 1
ATOM 692 O O . ALA A 1 95 ? 13.596 -3.580 -3.200 1.00 94.75 95 ALA A O 1
ATOM 693 N N . PRO A 1 96 ? 11.523 -4.448 -3.379 1.00 95.50 96 PRO A N 1
ATOM 694 C CA . PRO A 1 96 ? 11.957 -5.838 -3.483 1.00 95.50 96 PRO A CA 1
ATOM 695 C C . PRO A 1 96 ? 12.927 -6.043 -4.649 1.00 95.50 96 PRO A C 1
ATOM 697 O O . PRO A 1 96 ? 12.773 -5.430 -5.706 1.00 95.50 96 PRO A O 1
ATOM 700 N N . ARG A 1 97 ? 13.911 -6.930 -4.479 1.00 91.19 97 ARG A N 1
ATOM 701 C CA . ARG A 1 97 ? 14.864 -7.243 -5.552 1.00 91.19 97 ARG A CA 1
ATOM 702 C C . ARG A 1 97 ? 14.175 -8.044 -6.660 1.00 91.19 97 ARG A C 1
ATOM 704 O O . ARG A 1 97 ? 13.517 -9.040 -6.376 1.00 91.19 97 ARG A O 1
ATOM 711 N N . GLY A 1 98 ? 14.393 -7.644 -7.912 1.00 90.62 98 GLY A N 1
ATOM 712 C CA . GLY A 1 98 ? 13.808 -8.280 -9.097 1.00 90.62 98 GLY A CA 1
ATOM 713 C C . GLY A 1 98 ? 12.554 -7.567 -9.611 1.00 90.62 98 GLY A C 1
ATOM 714 O O . GLY A 1 98 ? 12.339 -6.387 -9.337 1.00 90.62 98 GLY A O 1
ATOM 715 N N . GLU A 1 99 ? 11.726 -8.286 -10.370 1.00 91.75 99 GLU A N 1
ATOM 716 C CA . GLU A 1 99 ? 10.517 -7.749 -11.010 1.00 91.75 99 GLU A CA 1
ATOM 717 C C . GLU A 1 99 ? 9.396 -7.482 -9.991 1.00 91.75 99 GLU A C 1
ATOM 719 O O . GLU A 1 99 ? 8.553 -8.331 -9.701 1.00 91.75 99 GLU A O 1
ATOM 724 N N . ALA A 1 100 ? 9.381 -6.272 -9.430 1.00 94.62 100 ALA A N 1
ATOM 725 C CA . ALA A 1 100 ? 8.490 -5.905 -8.329 1.00 94.62 100 ALA A CA 1
ATOM 726 C C . ALA A 1 100 ? 7.157 -5.262 -8.757 1.00 94.62 100 ALA A C 1
ATOM 728 O O . ALA A 1 100 ? 6.329 -4.948 -7.897 1.00 94.62 100 ALA A O 1
ATOM 729 N N . GLN A 1 101 ? 6.912 -5.063 -10.059 1.00 94.69 101 GLN A N 1
ATOM 730 C CA . GLN A 1 101 ? 5.721 -4.349 -10.542 1.00 94.69 101 GLN A CA 1
ATOM 731 C C . GLN A 1 101 ? 4.417 -5.098 -10.234 1.00 94.69 101 GLN A C 1
ATOM 733 O O . GLN A 1 101 ? 3.436 -4.490 -9.807 1.00 94.69 101 GLN A O 1
ATOM 738 N N . ALA A 1 102 ? 4.396 -6.426 -10.388 1.00 95.25 102 ALA A N 1
ATOM 739 C CA . ALA A 1 102 ? 3.219 -7.228 -10.051 1.00 95.25 102 ALA A CA 1
ATOM 740 C C . ALA A 1 102 ? 2.874 -7.119 -8.554 1.00 95.25 102 ALA A C 1
ATOM 742 O O . ALA A 1 102 ? 1.722 -6.885 -8.191 1.00 95.25 102 ALA A O 1
ATOM 743 N N . ALA A 1 103 ? 3.883 -7.196 -7.686 1.00 97.25 103 ALA A N 1
ATOM 744 C CA . ALA A 1 103 ? 3.714 -7.018 -6.248 1.00 97.25 103 ALA A CA 1
ATOM 745 C C . ALA A 1 103 ? 3.283 -5.590 -5.878 1.00 97.25 103 ALA A C 1
ATOM 747 O O . ALA A 1 103 ? 2.445 -5.419 -4.994 1.00 97.25 103 ALA A O 1
ATOM 748 N N . ALA A 1 104 ? 3.779 -4.573 -6.590 1.00 97.00 104 ALA A N 1
ATOM 749 C CA . ALA A 1 104 ? 3.334 -3.194 -6.421 1.00 97.00 104 ALA A CA 1
ATOM 750 C C . ALA A 1 104 ? 1.837 -3.049 -6.731 1.00 97.00 104 ALA A C 1
ATOM 752 O O . ALA A 1 104 ? 1.095 -2.518 -5.907 1.00 97.00 104 ALA A O 1
ATOM 753 N N . ARG A 1 105 ? 1.357 -3.594 -7.858 1.00 97.44 105 ARG A N 1
ATOM 754 C CA . ARG A 1 105 ? -0.083 -3.611 -8.186 1.00 97.44 105 ARG A CA 1
ATOM 755 C C . ARG A 1 105 ? -0.899 -4.237 -7.059 1.00 97.44 105 ARG A C 1
ATOM 757 O O . ARG A 1 105 ? -1.879 -3.643 -6.617 1.00 97.44 105 ARG A O 1
ATOM 764 N N . LYS A 1 106 ? -0.452 -5.386 -6.540 1.00 98.06 106 LYS A N 1
ATOM 765 C CA . LYS A 1 106 ? -1.125 -6.093 -5.441 1.00 98.06 106 LYS A CA 1
ATOM 766 C C . LYS A 1 106 ? -1.115 -5.328 -4.121 1.00 98.06 106 LYS A C 1
ATOM 768 O O . LYS A 1 106 ? -2.116 -5.346 -3.409 1.00 98.06 106 LYS A O 1
ATOM 773 N N . ARG A 1 107 ? -0.047 -4.586 -3.816 1.00 97.69 107 ARG A N 1
ATOM 774 C CA . ARG A 1 107 ? -0.004 -3.676 -2.662 1.00 97.69 107 ARG A CA 1
ATOM 775 C C . ARG A 1 107 ? -1.088 -2.599 -2.771 1.00 97.69 107 ARG A C 1
ATOM 777 O O . ARG A 1 107 ? -1.851 -2.408 -1.828 1.00 97.69 107 ARG A O 1
ATOM 784 N N . PHE A 1 108 ? -1.167 -1.908 -3.909 1.00 97.75 108 PHE A N 1
ATOM 785 C CA . PHE A 1 108 ? -2.148 -0.836 -4.126 1.00 97.75 108 PHE A CA 1
ATOM 786 C C . PHE A 1 108 ? -3.582 -1.371 -4.176 1.00 97.75 108 PHE A C 1
ATOM 788 O O . PHE A 1 108 ? -4.476 -0.763 -3.588 1.00 97.75 108 PHE A O 1
ATOM 795 N N . GLU A 1 109 ? -3.790 -2.535 -4.794 1.00 97.25 109 GLU A N 1
ATOM 796 C CA . GLU A 1 109 ? -5.058 -3.264 -4.758 1.00 97.25 109 GLU A CA 1
ATOM 797 C C . GLU A 1 109 ? -5.481 -3.568 -3.315 1.00 97.25 109 GLU A C 1
ATOM 799 O O . GLU A 1 109 ? -6.588 -3.211 -2.919 1.00 97.25 109 GLU A O 1
ATOM 804 N N . ALA A 1 110 ? -4.607 -4.168 -2.500 1.00 97.88 110 ALA A N 1
ATOM 805 C CA . ALA A 1 110 ? -4.921 -4.498 -1.110 1.00 97.88 110 ALA A CA 1
ATOM 806 C C . ALA A 1 110 ? -5.317 -3.251 -0.300 1.00 97.88 110 ALA A C 1
ATOM 808 O O . ALA A 1 110 ? -6.283 -3.279 0.462 1.00 97.88 110 ALA A O 1
ATOM 809 N N . ILE A 1 111 ? -4.622 -2.132 -0.515 1.00 97.38 111 ILE A N 1
ATOM 810 C CA . ILE A 1 111 ? -4.952 -0.838 0.093 1.00 97.38 111 ILE A CA 1
ATOM 811 C C . ILE A 1 111 ? -6.323 -0.328 -0.367 1.00 97.38 111 ILE A C 1
ATOM 813 O O . ILE A 1 111 ? -7.120 0.119 0.462 1.00 97.38 111 ILE A O 1
ATOM 817 N N . GLY A 1 112 ? -6.614 -0.422 -1.666 1.00 96.44 112 GLY A N 1
ATOM 818 C CA . GLY A 1 112 ? -7.904 -0.041 -2.237 1.00 96.44 112 GLY A CA 1
ATOM 819 C C . GLY A 1 112 ? -9.056 -0.876 -1.690 1.00 96.44 112 GLY A C 1
ATOM 820 O O . GLY A 1 112 ? -10.078 -0.317 -1.295 1.00 96.44 112 GLY A O 1
ATOM 821 N N . ARG A 1 113 ? -8.871 -2.196 -1.566 1.00 95.81 113 ARG A N 1
ATOM 822 C CA . ARG A 1 113 ? -9.873 -3.112 -0.993 1.00 95.81 113 ARG A CA 1
ATOM 823 C C . ARG A 1 113 ? -10.203 -2.789 0.467 1.00 95.81 113 ARG A C 1
ATOM 825 O O . ARG A 1 113 ? -11.348 -2.962 0.863 1.00 95.81 113 ARG A O 1
ATOM 832 N N . MET A 1 114 ? -9.246 -2.275 1.245 1.00 95.00 114 MET A N 1
ATOM 833 C CA . MET A 1 114 ? -9.488 -1.804 2.620 1.00 95.00 114 MET A CA 1
ATOM 834 C C . MET A 1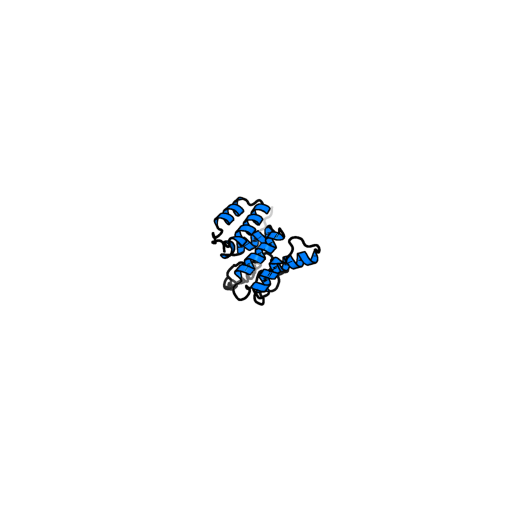 114 ? -10.267 -0.478 2.703 1.00 95.00 114 MET A C 1
ATOM 836 O O . MET A 1 114 ? -10.589 -0.031 3.803 1.00 95.00 114 MET A O 1
ATOM 840 N N . GLY A 1 115 ? -10.519 0.200 1.578 1.00 94.62 115 GLY A N 1
ATOM 841 C CA . GLY A 1 115 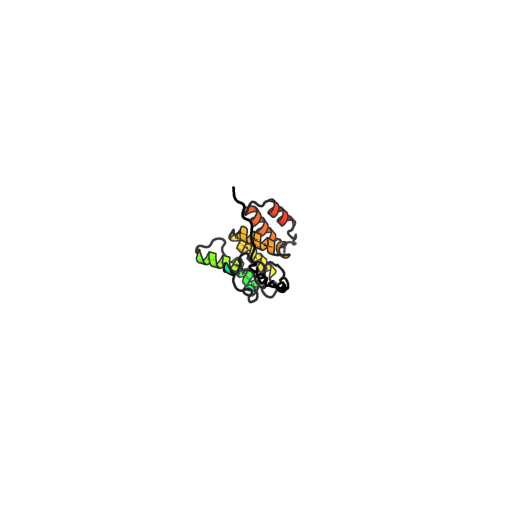? -11.214 1.490 1.559 1.00 94.62 115 GLY A CA 1
ATOM 842 C C . GLY A 1 115 ? -10.394 2.660 2.117 1.00 94.62 115 GLY A C 1
ATOM 843 O O . GLY A 1 115 ? -10.960 3.694 2.466 1.00 94.62 115 GLY A O 1
ATOM 844 N N . ALA A 1 116 ? -9.066 2.531 2.203 1.00 95.81 116 ALA A N 1
ATOM 845 C CA . ALA A 1 116 ? -8.169 3.571 2.713 1.00 95.81 116 ALA A CA 1
ATOM 846 C C . ALA A 1 116 ? -7.921 4.678 1.667 1.00 95.81 116 ALA A C 1
ATOM 848 O O . ALA A 1 116 ? -6.803 4.863 1.185 1.00 95.81 116 ALA A O 1
ATOM 849 N N . ALA A 1 117 ? -8.988 5.380 1.274 1.00 97.12 117 ALA A N 1
ATOM 850 C CA . ALA A 1 117 ? -8.997 6.280 0.123 1.00 97.12 117 ALA A CA 1
ATOM 851 C C . ALA A 1 117 ? -7.980 7.426 0.237 1.00 97.12 117 ALA A C 1
ATOM 853 O O . ALA A 1 117 ? -7.259 7.698 -0.720 1.00 97.12 117 ALA A O 1
ATOM 854 N N . ASP A 1 118 ? -7.868 8.073 1.400 1.00 96.62 118 ASP A N 1
ATOM 855 C CA . ASP A 1 118 ? -6.911 9.171 1.584 1.00 96.62 118 ASP A CA 1
ATOM 856 C C . ASP A 1 118 ? -5.464 8.694 1.447 1.00 96.62 118 ASP A C 1
ATOM 858 O O . ASP A 1 118 ? -4.675 9.294 0.716 1.00 96.62 118 ASP A O 1
ATOM 862 N N . GLN A 1 119 ? -5.117 7.581 2.098 1.00 96.88 119 GLN A N 1
ATOM 863 C CA . GLN A 1 119 ? -3.771 7.014 2.030 1.00 96.88 119 GLN A CA 1
ATOM 864 C C . GLN A 1 119 ? -3.451 6.526 0.622 1.00 96.88 119 GLN A C 1
ATOM 866 O O . GLN A 1 119 ? -2.361 6.785 0.121 1.00 96.88 119 GLN A O 1
ATOM 871 N N . LEU A 1 120 ? -4.403 5.873 -0.041 1.00 97.44 120 LEU A N 1
ATOM 872 C CA . LEU A 1 120 ? -4.230 5.414 -1.411 1.00 97.44 120 LEU A CA 1
ATOM 873 C C . LEU A 1 120 ? -3.989 6.580 -2.370 1.00 97.44 120 LEU A C 1
ATOM 875 O O . LEU A 1 120 ? -3.053 6.530 -3.162 1.00 97.44 120 LEU A O 1
ATOM 879 N N . ALA A 1 121 ? -4.778 7.650 -2.277 1.00 96.38 121 ALA A N 1
ATOM 880 C CA . ALA A 1 121 ? -4.594 8.819 -3.125 1.00 96.38 121 ALA A CA 1
ATOM 881 C C . ALA A 1 121 ? -3.225 9.488 -2.905 1.00 96.38 121 ALA A C 1
ATOM 883 O O . ALA A 1 121 ? -2.567 9.856 -3.881 1.00 96.38 121 ALA A O 1
ATOM 884 N N . MET A 1 122 ? -2.753 9.576 -1.653 1.00 95.50 122 MET A N 1
ATOM 885 C CA . MET A 1 122 ? -1.396 10.049 -1.345 1.00 95.50 122 MET A CA 1
ATOM 886 C C . MET A 1 122 ? -0.318 9.151 -1.959 1.00 95.50 122 MET A C 1
ATOM 888 O O . MET A 1 122 ? 0.605 9.653 -2.599 1.00 95.50 122 MET A O 1
ATOM 892 N N . LEU A 1 123 ? -0.445 7.828 -1.808 1.00 97.06 123 LEU A N 1
ATOM 893 C CA . LEU A 1 123 ? 0.517 6.880 -2.371 1.00 97.06 123 LEU A CA 1
ATOM 894 C C . LEU A 1 123 ? 0.570 6.990 -3.894 1.00 97.06 123 LEU A C 1
ATOM 896 O O . LEU A 1 123 ? 1.655 7.074 -4.455 1.00 97.06 123 LEU A O 1
ATOM 900 N N . VAL A 1 124 ? -0.577 7.043 -4.577 1.00 96.31 124 VAL A N 1
ATOM 901 C CA . VAL A 1 124 ? -0.592 7.146 -6.044 1.00 96.31 124 VAL A CA 1
ATOM 902 C C . VAL A 1 124 ? -0.027 8.495 -6.503 1.00 96.31 124 VAL A C 1
ATOM 904 O O . VAL A 1 124 ? 0.685 8.539 -7.501 1.00 96.31 124 VAL A O 1
ATOM 907 N N . ALA A 1 125 ? -0.284 9.592 -5.784 1.00 93.81 125 ALA A N 1
ATOM 908 C CA . ALA A 1 125 ? 0.305 10.896 -6.105 1.00 93.81 125 ALA A CA 1
ATOM 909 C C . ALA A 1 125 ? 1.844 10.897 -6.011 1.00 93.81 125 ALA A C 1
ATOM 911 O O . ALA A 1 125 ? 2.499 11.584 -6.790 1.00 93.81 125 ALA A O 1
ATOM 912 N N . GLY A 1 126 ? 2.415 10.112 -5.093 1.00 93.38 126 GLY A N 1
ATOM 913 C CA . GLY A 1 126 ? 3.862 9.950 -4.932 1.00 93.38 126 GLY A CA 1
ATOM 914 C C . GLY A 1 126 ? 4.459 8.730 -5.642 1.00 93.38 126 GLY A C 1
ATOM 915 O O . GLY A 1 126 ? 5.644 8.475 -5.476 1.00 93.38 126 GLY A O 1
ATOM 916 N N . ALA A 1 127 ? 3.687 7.968 -6.422 1.00 94.00 127 ALA A N 1
ATOM 917 C CA . ALA A 1 127 ? 4.160 6.723 -7.038 1.00 94.00 127 ALA A CA 1
ATOM 918 C C . ALA A 1 127 ? 4.996 6.931 -8.319 1.00 94.00 127 ALA A C 1
ATOM 920 O O . ALA A 1 127 ? 5.378 5.950 -8.958 1.00 94.00 127 ALA A O 1
ATOM 921 N N . GLY A 1 128 ? 5.258 8.179 -8.721 1.00 91.94 128 GLY A N 1
ATOM 922 C CA . GLY A 1 128 ? 6.051 8.503 -9.910 1.00 91.94 128 GLY A CA 1
ATOM 923 C C . GLY A 1 128 ? 5.479 7.884 -11.187 1.00 91.94 128 GLY A C 1
ATOM 924 O O . GLY A 1 128 ? 4.272 7.935 -11.430 1.00 91.94 128 GLY A O 1
ATOM 925 N N . SER A 1 129 ? 6.340 7.269 -12.001 1.00 90.25 129 SER A N 1
ATOM 926 C CA . SER A 1 129 ? 5.941 6.599 -13.249 1.00 90.25 129 SER A CA 1
ATOM 927 C C . SER A 1 129 ? 4.947 5.454 -13.018 1.00 90.25 129 SER A C 1
ATOM 929 O O . SER A 1 129 ? 4.057 5.237 -13.845 1.00 90.25 129 SER A O 1
ATOM 931 N N . SER A 1 130 ? 5.006 4.782 -11.862 1.00 92.56 130 SER A N 1
ATOM 932 C CA . SER A 1 130 ? 4.073 3.708 -11.505 1.00 92.56 130 SER A CA 1
ATOM 933 C C . SER A 1 130 ? 2.629 4.197 -11.355 1.00 92.56 130 SER A C 1
ATOM 935 O O . SER A 1 130 ? 1.710 3.392 -11.463 1.00 92.56 130 SER A O 1
ATOM 937 N N . ALA A 1 13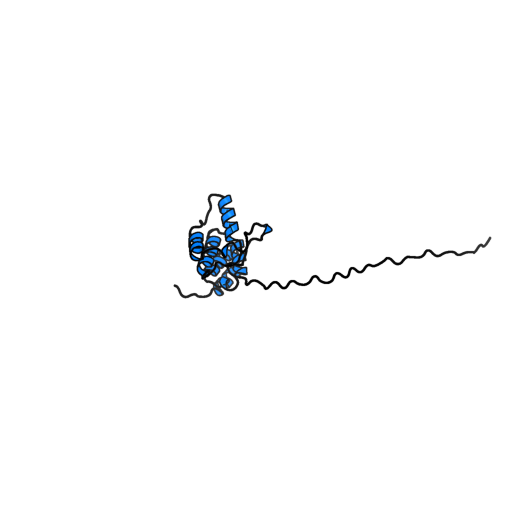1 ? 2.395 5.500 -11.155 1.00 93.69 131 ALA A N 1
ATOM 938 C CA . ALA A 1 131 ? 1.046 6.069 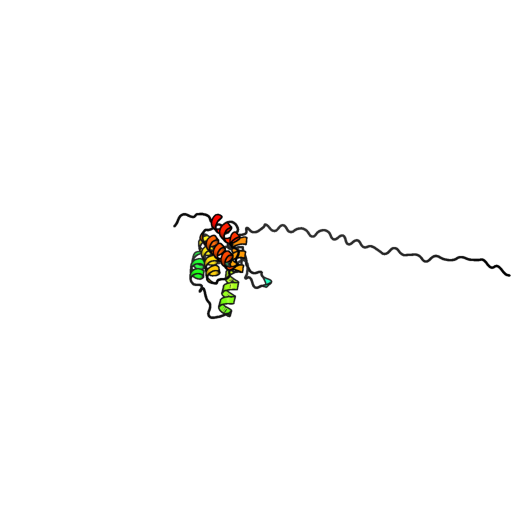-11.097 1.00 93.69 131 ALA A CA 1
ATOM 939 C C . ALA A 1 131 ? 0.275 5.940 -12.425 1.00 93.69 131 ALA A C 1
ATOM 941 O O . ALA A 1 131 ? -0.952 6.047 -12.429 1.00 93.69 131 ALA A O 1
ATOM 942 N N . SER A 1 132 ? 0.988 5.726 -13.536 1.00 93.81 132 SER A N 1
ATOM 943 C CA . SER A 1 132 ? 0.405 5.485 -14.859 1.00 93.81 132 SER A CA 1
ATOM 944 C C . SER A 1 132 ? 0.088 4.010 -15.125 1.00 93.81 132 SER A C 1
ATOM 946 O O . SER A 1 132 ? -0.534 3.706 -16.138 1.00 93.81 132 SER A O 1
ATOM 948 N N . ASP A 1 133 ? 0.472 3.082 -14.243 1.00 95.00 133 ASP A N 1
ATOM 949 C CA . ASP A 1 133 ? 0.089 1.674 -14.375 1.00 95.00 133 ASP A CA 1
ATOM 950 C C . ASP A 1 133 ? -1.446 1.538 -14.317 1.00 95.00 133 ASP A C 1
ATOM 952 O O . ASP A 1 133 ? -2.053 2.128 -13.420 1.00 95.00 133 ASP A O 1
ATOM 956 N N . PRO A 1 134 ? -2.095 0.778 -15.221 1.00 93.69 134 PRO A N 1
ATOM 957 C CA . PRO A 1 134 ? -3.554 0.762 -15.318 1.00 93.69 134 PRO A CA 1
ATOM 958 C C . PRO A 1 134 ? -4.242 0.347 -14.013 1.00 93.69 134 PRO A C 1
ATOM 960 O O . PRO A 1 134 ? -5.254 0.936 -13.632 1.00 93.69 134 PRO A O 1
ATOM 963 N N . ILE A 1 135 ? -3.677 -0.634 -13.300 1.00 93.81 135 ILE A N 1
ATOM 964 C CA . ILE A 1 135 ? -4.255 -1.154 -12.057 1.00 93.81 135 ILE A CA 1
ATOM 965 C C . ILE A 1 135 ? -4.084 -0.130 -10.935 1.00 93.81 135 ILE A C 1
ATOM 967 O O . ILE A 1 135 ? -5.043 0.203 -10.235 1.00 93.81 135 ILE A O 1
ATOM 971 N N . ILE A 1 136 ? -2.883 0.434 -10.792 1.00 96.31 136 ILE A N 1
ATOM 972 C CA . ILE A 1 136 ? -2.607 1.468 -9.784 1.00 96.31 136 ILE A CA 1
ATOM 973 C C . ILE A 1 136 ? -3.461 2.721 -10.046 1.00 96.31 136 ILE A C 1
ATOM 975 O O . ILE A 1 136 ? -4.056 3.275 -9.118 1.00 96.31 136 ILE A O 1
ATOM 979 N N . ALA A 1 137 ? -3.576 3.143 -11.306 1.00 96.12 137 ALA A N 1
ATOM 980 C CA . ALA A 1 137 ? -4.381 4.286 -11.718 1.00 96.12 137 ALA A CA 1
ATOM 981 C C . ALA A 1 137 ? -5.875 4.066 -11.448 1.00 96.12 137 ALA A C 1
ATOM 983 O O . ALA A 1 137 ? -6.540 4.983 -10.962 1.00 96.12 137 ALA A O 1
ATOM 984 N N . GLN A 1 138 ? -6.396 2.860 -11.702 1.00 95.62 138 GLN A N 1
ATOM 985 C CA . GLN A 1 138 ? -7.788 2.505 -11.425 1.00 95.62 138 GLN A CA 1
ATOM 986 C C . GLN A 1 138 ? -8.111 2.626 -9.932 1.00 95.62 138 GLN A C 1
ATOM 988 O O . GLN A 1 138 ? -9.061 3.324 -9.567 1.00 95.62 138 GLN A O 1
ATOM 993 N N . TYR A 1 139 ? -7.311 2.003 -9.062 1.00 96.50 139 TYR A N 1
ATOM 994 C CA . TYR A 1 139 ? -7.504 2.102 -7.612 1.00 96.50 139 TYR A CA 1
ATOM 995 C C . TYR A 1 139 ? -7.331 3.542 -7.116 1.00 96.50 139 TYR A C 1
ATOM 997 O O . TYR A 1 139 ? -8.128 4.021 -6.309 1.00 96.50 139 TYR A O 1
ATOM 1005 N N . GLY A 1 140 ? -6.360 4.281 -7.659 1.00 96.56 140 GLY A N 1
ATOM 1006 C CA . GLY A 1 140 ? -6.215 5.707 -7.385 1.00 96.56 140 GLY A CA 1
ATOM 1007 C C . GLY A 1 140 ? -7.450 6.519 -7.785 1.00 96.56 140 GLY A C 1
ATOM 1008 O O . GLY A 1 140 ? -7.869 7.397 -7.040 1.00 96.56 140 GLY A O 1
ATOM 1009 N N . ALA A 1 141 ? -8.071 6.232 -8.930 1.00 97.00 141 ALA A N 1
ATOM 1010 C CA . ALA A 1 141 ? -9.251 6.959 -9.392 1.00 97.00 141 ALA A CA 1
ATOM 1011 C C . ALA A 1 141 ? -10.468 6.655 -8.508 1.00 97.00 141 ALA A C 1
ATOM 1013 O O . ALA A 1 141 ? -11.223 7.565 -8.171 1.00 97.00 141 ALA A O 1
ATOM 1014 N N . GLN A 1 142 ? -10.622 5.403 -8.070 1.00 96.19 142 GLN A N 1
ATOM 1015 C CA . GLN A 1 142 ? -11.641 5.013 -7.092 1.00 96.19 142 GLN A CA 1
ATOM 1016 C C . GLN A 1 142 ? -11.448 5.739 -5.755 1.00 96.19 142 GLN A C 1
ATOM 1018 O O . GLN A 1 142 ? -12.418 6.247 -5.194 1.00 96.19 142 GLN A O 1
ATOM 1023 N N . ALA A 1 143 ? -10.205 5.854 -5.278 1.00 97.38 143 ALA A N 1
ATOM 1024 C CA . ALA A 1 143 ? -9.884 6.617 -4.077 1.00 97.38 143 ALA A CA 1
ATOM 1025 C C . ALA A 1 143 ? -10.270 8.098 -4.216 1.00 97.38 143 ALA A C 1
ATOM 1027 O O . ALA A 1 143 ? -10.902 8.654 -3.321 1.00 97.38 143 ALA A O 1
ATOM 1028 N N . GLU A 1 144 ? -9.970 8.729 -5.355 1.00 97.69 144 GLU A N 1
ATOM 1029 C CA . GLU A 1 144 ? -10.388 10.113 -5.605 1.00 97.69 144 GLU A CA 1
ATOM 1030 C C . GLU A 1 144 ? -11.913 10.266 -5.644 1.00 97.69 144 GLU A C 1
ATOM 1032 O O . GLU A 1 144 ? -12.450 11.220 -5.083 1.00 97.69 144 GLU A O 1
ATOM 1037 N N . LEU A 1 145 ? -12.635 9.320 -6.253 1.00 97.44 145 LEU A N 1
ATOM 1038 C CA . LEU A 1 145 ? -14.101 9.330 -6.258 1.00 97.44 145 LEU A CA 1
ATOM 1039 C C . LEU A 1 145 ? -14.680 9.195 -4.847 1.00 97.44 145 LEU A C 1
ATOM 1041 O O . LEU A 1 145 ? -15.592 9.947 -4.501 1.00 97.44 145 LEU A O 1
ATOM 1045 N N . ALA A 1 146 ? -14.126 8.302 -4.022 1.00 96.88 146 ALA A N 1
ATOM 1046 C CA . ALA A 1 146 ? -14.521 8.140 -2.623 1.00 96.88 146 ALA A CA 1
ATOM 1047 C C . ALA A 1 146 ? -14.288 9.420 -1.798 1.00 96.88 146 ALA A C 1
ATOM 1049 O O . ALA A 1 146 ? -15.039 9.707 -0.870 1.00 96.88 146 ALA A O 1
ATOM 1050 N N . ARG A 1 147 ? -13.293 10.228 -2.183 1.00 96.81 147 ARG A N 1
ATOM 1051 C CA . ARG A 1 147 ? -12.974 11.538 -1.589 1.00 96.81 147 ARG A CA 1
ATOM 1052 C C . ARG A 1 147 ? -13.749 12.704 -2.220 1.00 96.81 147 ARG A C 1
ATOM 1054 O O . ARG A 1 147 ? -13.489 13.860 -1.898 1.00 96.81 147 ARG A O 1
ATOM 1061 N N . GLY A 1 148 ? -14.662 12.439 -3.159 1.00 97.56 148 GLY A N 1
ATOM 1062 C CA . GLY A 1 148 ? -15.422 13.465 -3.884 1.00 97.56 148 GLY A CA 1
ATOM 1063 C C . GLY A 1 148 ? -14.627 14.229 -4.955 1.00 97.56 148 GLY A C 1
ATOM 1064 O O . GLY A 1 148 ? -15.150 15.160 -5.568 1.00 97.56 148 GLY A O 1
ATOM 1065 N N . GLN A 1 149 ? -13.388 13.832 -5.245 1.00 97.81 149 GLN A N 1
ATOM 1066 C CA . GLN A 1 149 ? -12.473 14.509 -6.167 1.00 97.81 149 GLN A CA 1
ATOM 1067 C C . GLN A 1 149 ? -12.655 14.038 -7.618 1.00 97.81 149 GLN A C 1
ATOM 1069 O O . GLN A 1 149 ? -11.748 13.500 -8.254 1.00 97.81 149 GLN A O 1
ATOM 1074 N N . ARG A 1 150 ? -13.845 14.273 -8.183 1.00 97.31 150 ARG A N 1
ATOM 1075 C CA . ARG A 1 150 ? -14.219 13.808 -9.537 1.00 97.31 150 ARG A CA 1
ATOM 1076 C C . ARG A 1 150 ? -13.232 14.239 -10.626 1.00 97.31 150 ARG A C 1
ATOM 1078 O O . ARG A 1 150 ? -12.863 13.433 -11.474 1.00 97.31 150 ARG A O 1
ATOM 1085 N N . ASN A 1 151 ? -12.768 15.490 -10.585 1.00 97.62 151 ASN A N 1
ATOM 1086 C CA . ASN A 1 151 ? -11.818 16.006 -11.576 1.00 97.62 151 ASN A CA 1
ATOM 1087 C C . ASN A 1 151 ? -10.470 15.274 -11.513 1.00 97.62 151 ASN A C 1
ATOM 1089 O O . ASN A 1 151 ? -9.913 14.943 -12.559 1.00 97.62 151 ASN A O 1
ATOM 1093 N N . ALA A 1 152 ? -9.979 14.982 -10.304 1.00 95.25 152 ALA A N 1
ATOM 1094 C CA . ALA A 1 152 ? -8.745 14.228 -10.105 1.00 95.25 152 ALA A CA 1
ATOM 1095 C C . ALA A 1 152 ? -8.900 12.776 -10.582 1.00 95.25 152 ALA A C 1
ATOM 1097 O O . ALA A 1 152 ? -8.027 12.269 -11.283 1.00 95.25 152 ALA A O 1
ATOM 1098 N N . ALA A 1 153 ? -10.044 12.141 -10.300 1.00 96.19 153 ALA A N 1
ATOM 1099 C CA . ALA A 1 153 ? -10.355 10.800 -10.794 1.00 96.19 153 ALA A CA 1
ATOM 1100 C C . ALA A 1 153 ? -10.340 10.729 -12.332 1.00 96.19 153 ALA A C 1
ATOM 1102 O O . ALA A 1 153 ? -9.674 9.868 -12.907 1.00 96.19 153 ALA A O 1
ATOM 1103 N N . CYS A 1 154 ? -11.015 11.667 -13.009 1.00 95.75 154 CYS A N 1
ATOM 1104 C CA . CYS A 1 154 ? -11.036 11.739 -14.473 1.00 95.75 154 CYS A CA 1
ATOM 1105 C C . CYS A 1 154 ? -9.649 12.026 -15.062 1.00 95.75 154 CYS A C 1
ATOM 1107 O O . CYS A 1 154 ? -9.271 11.432 -16.071 1.00 95.75 154 CYS A O 1
ATOM 1109 N N . ALA A 1 155 ? -8.881 12.934 -14.451 1.00 94.31 155 ALA A N 1
ATOM 1110 C CA . ALA A 1 155 ? -7.514 13.215 -14.879 1.00 94.31 155 ALA A CA 1
ATOM 1111 C C . ALA A 1 155 ? -6.635 11.961 -14.787 1.00 94.31 155 ALA A C 1
ATOM 1113 O O . ALA A 1 155 ? -5.943 11.640 -15.750 1.00 94.31 155 ALA A O 1
ATOM 1114 N N . ARG A 1 156 ? -6.744 11.216 -13.683 1.00 93.50 156 ARG A N 1
ATOM 1115 C CA . ARG A 1 156 ? -5.999 9.976 -13.457 1.00 93.50 156 ARG A CA 1
ATOM 1116 C C . ARG A 1 156 ? -6.375 8.875 -14.447 1.00 93.50 156 ARG A C 1
ATOM 1118 O O . ARG A 1 156 ? -5.493 8.213 -14.981 1.00 93.50 156 ARG A O 1
ATOM 1125 N N . GLY A 1 157 ? -7.668 8.713 -14.736 1.00 91.25 157 GLY A N 1
ATOM 1126 C CA . GLY A 1 157 ? -8.136 7.759 -15.745 1.00 91.25 157 GLY A CA 1
ATOM 1127 C C . GLY A 1 157 ? -7.572 8.048 -17.140 1.00 91.25 157 GLY A C 1
ATOM 1128 O O . GLY A 1 157 ? -7.203 7.122 -17.850 1.00 91.25 157 GLY A O 1
ATOM 1129 N N . ARG A 1 158 ? -7.430 9.328 -17.514 1.00 91.19 158 ARG A N 1
ATOM 1130 C CA . ARG A 1 158 ? -6.814 9.729 -18.795 1.00 91.19 158 ARG A CA 1
ATOM 1131 C C . ARG A 1 158 ? -5.299 9.530 -18.846 1.00 91.19 158 ARG A C 1
ATOM 1133 O O . ARG A 1 158 ? -4.761 9.394 -19.936 1.00 91.19 158 ARG A O 1
ATOM 1140 N N . SER A 1 159 ? -4.617 9.566 -17.702 1.00 87.31 159 SER A N 1
ATOM 1141 C CA . SER A 1 159 ? -3.163 9.380 -17.614 1.00 87.31 159 SER A CA 1
ATOM 1142 C C . SER A 1 159 ? -2.742 7.923 -17.417 1.00 87.31 159 SER A C 1
ATOM 1144 O O . SER A 1 159 ? -1.546 7.646 -17.346 1.00 87.31 159 SER A O 1
ATOM 1146 N N . ALA A 1 160 ? -3.697 7.003 -17.268 1.00 88.44 160 ALA A N 1
ATOM 1147 C CA . ALA A 1 160 ? -3.400 5.582 -17.214 1.00 88.44 160 ALA A CA 1
ATOM 1148 C C . ALA A 1 160 ? -2.834 5.140 -18.569 1.00 88.44 160 ALA A C 1
ATOM 1150 O O . ALA A 1 160 ? -3.417 5.413 -19.620 1.00 88.44 160 ALA A O 1
ATOM 1151 N N . SER A 1 161 ? -1.690 4.463 -18.543 1.00 80.06 161 SER A N 1
ATOM 1152 C CA . SER A 1 161 ? -1.171 3.773 -19.716 1.00 80.06 161 SER A CA 1
ATOM 1153 C C . SER A 1 161 ? -2.217 2.756 -20.170 1.00 80.06 161 SER A C 1
ATOM 1155 O O . SER A 1 161 ? -2.757 1.997 -19.366 1.00 80.06 161 SER A O 1
ATOM 1157 N N . VAL A 1 162 ? -2.560 2.773 -21.456 1.00 63.56 162 VAL A N 1
ATOM 1158 C CA . VAL A 1 162 ? -3.431 1.752 -22.042 1.00 63.56 162 VAL A CA 1
ATOM 1159 C C . VAL A 1 162 ? -2.545 0.532 -22.276 1.00 63.56 162 VAL A C 1
ATOM 1161 O O . VAL A 1 162 ? -1.893 0.425 -23.308 1.00 63.56 162 VAL A O 1
ATOM 1164 N N . GLY A 1 163 ? -2.404 -0.320 -21.261 1.00 53.41 163 GLY A N 1
ATOM 1165 C CA . GLY A 1 163 ? -1.709 -1.597 -21.406 1.00 53.41 163 GLY A CA 1
ATOM 1166 C C . GLY A 1 163 ? -2.591 -2.587 -22.161 1.00 53.41 163 GLY A C 1
ATOM 1167 O O . GLY A 1 163 ? -3.763 -2.732 -21.809 1.00 53.41 163 GLY A O 1
ATOM 1168 N N . ASP A 1 164 ? -2.039 -3.252 -23.179 1.00 42.44 164 ASP A N 1
ATOM 1169 C CA . ASP A 1 164 ? -2.694 -4.385 -23.839 1.00 42.44 164 ASP A CA 1
ATOM 1170 C C . ASP A 1 164 ? -3.099 -5.447 -22.798 1.00 42.44 164 ASP A C 1
ATOM 1172 O O . ASP A 1 164 ? -2.352 -5.684 -21.839 1.00 42.44 164 ASP A O 1
ATOM 1176 N N . PRO A 1 165 ? -4.273 -6.086 -22.953 1.00 43.78 165 PRO A N 1
ATOM 1177 C CA . PRO A 1 165 ? -4.693 -7.158 -22.063 1.00 43.78 165 PRO A CA 1
ATOM 1178 C C . PRO A 1 165 ? -3.717 -8.338 -22.191 1.00 43.78 165 PRO A C 1
ATOM 1180 O O . PRO A 1 165 ? -3.574 -8.909 -23.272 1.00 43.78 165 PRO A O 1
ATOM 1183 N N . ALA A 1 166 ? -3.040 -8.670 -21.089 1.00 40.84 166 ALA A N 1
ATOM 1184 C CA . ALA A 1 166 ? -2.289 -9.916 -20.927 1.00 40.84 166 ALA A CA 1
ATOM 1185 C C . ALA A 1 166 ? -3.226 -11.076 -20.569 1.00 40.84 166 ALA A C 1
ATOM 1187 O O . ALA A 1 166 ? -4.190 -10.830 -19.802 1.00 40.84 166 ALA A O 1
#